Protein AF-A0A1D1YQ20-F1 (afdb_monomer)

Organism: NCBI:txid1678845

Sequence (162 aa):
MRVPPVVSSFLLLLVPMASPLSFNFSRFPTDNVNTSGIIYQGQAWVSSVGVIDLTKNEANGNLNMNRGWAVYEQPVRLWDNATRNLSDFTTTFSFVVETVVGRTPADGLAFFLAPNGSTMPNGTDGGTLALFTDGGIYLERESGAAGFAIQSSHGLLFLFFI

pLDDT: mean 73.44, std 18.22, range [28.23, 93.06]

Secondary structure (DSSP, 8-state):
--PPP--------------------SS---SSS-TT-EEEEET-EE-TTS-EESS---TTS--TT--EEEEESSPP--B-TTT-PBPP----------PPTTS-----EEEEE--TT--PPSS--GGGTTSS-TT-----TT---EEEEE--SS--------

InterPro domains:
  IPR001220 Legume lectin domain [PF00139] (21-134)
  IPR013320 Concanavalin A-like lectin/glucanase domain superfamily [SSF49899] (14-134)
  IPR050258 Leguminous Lectin [PTHR32401] (9-135)

Nearest PDB structures (foldseek):
  1lof-assembly2_C  TM=8.411E-01  e=7.832E-07  Lathyrus ochrus
  1bqp-assembly1_A  TM=8.357E-01  e=1.781E-06  Pisum sativum
  1rin-assembly1_A  TM=8.871E-01  e=6.712E-06  Pisum sativum
  2b7y-assembly1_C  TM=8.652E-01  e=1.262E-05  Vicia faba
  1dbn-assembly1_B  TM=8.219E-01  e=2.620E-04  Maackia amurensis

Radius of gyration: 23.05 Å; Cα contacts (8 Å, |Δi|>4): 183; chains: 1; bounding box: 81×38×59 Å

Structure (mmCIF, N/CA/C/O backbone):
data_AF-A0A1D1YQ20-F1
#
_entry.id   AF-A0A1D1YQ20-F1
#
loop_
_atom_site.group_PDB
_atom_site.id
_atom_site.type_symbol
_atom_site.label_atom_id
_atom_site.label_alt_id
_atom_site.label_comp_id
_atom_site.label_asym_id
_atom_site.label_entity_id
_atom_site.label_seq_id
_atom_site.pdbx_PDB_ins_code
_atom_site.Cartn_x
_atom_site.Cartn_y
_atom_site.Cartn_z
_atom_site.occupancy
_atom_site.B_iso_or_equiv
_atom_site.auth_seq_id
_atom_site.auth_comp_id
_atom_site.auth_asym_id
_atom_site.auth_atom_id
_atom_site.pdbx_PDB_model_num
ATOM 1 N N . MET A 1 1 ? -62.677 16.977 39.752 1.00 45.41 1 MET A N 1
ATOM 2 C CA . MET A 1 1 ? -61.705 15.890 39.488 1.00 45.41 1 MET A CA 1
ATOM 3 C C . MET A 1 1 ? -60.591 16.448 38.621 1.00 45.41 1 MET A C 1
ATOM 5 O O . MET A 1 1 ? -60.901 17.087 37.626 1.00 45.41 1 MET A O 1
ATOM 9 N N . ARG A 1 2 ? -59.326 16.302 39.029 1.00 45.84 2 ARG A N 1
ATOM 10 C CA . ARG A 1 2 ? -58.160 16.899 38.356 1.00 45.84 2 ARG A CA 1
ATOM 11 C C . ARG A 1 2 ? -57.343 15.762 37.739 1.00 45.84 2 ARG A C 1
ATOM 13 O O . ARG A 1 2 ? -56.864 14.908 38.475 1.00 45.84 2 ARG A O 1
ATOM 20 N N . VAL A 1 3 ? -57.256 15.713 36.413 1.00 54.34 3 VAL A N 1
ATOM 21 C CA . VAL A 1 3 ? -56.499 14.682 35.684 1.00 54.34 3 VAL A CA 1
ATOM 22 C C . VAL A 1 3 ? -55.027 15.117 35.654 1.00 54.34 3 VAL A C 1
ATOM 24 O O . VAL A 1 3 ? -54.770 16.260 35.266 1.00 54.34 3 VAL A O 1
ATOM 27 N N . PRO A 1 4 ? -54.060 14.298 36.106 1.00 54.22 4 PRO A N 1
ATOM 28 C CA . PRO A 1 4 ? -52.656 14.683 36.055 1.00 54.22 4 PRO A CA 1
ATOM 29 C C . PRO A 1 4 ? -52.128 14.555 34.614 1.00 54.22 4 PRO A C 1
ATOM 31 O O . PRO A 1 4 ? -52.518 13.624 33.906 1.00 54.22 4 PRO A O 1
ATOM 34 N N . PRO A 1 5 ? -51.248 15.461 34.154 1.00 59.41 5 PRO A N 1
ATOM 35 C CA . PRO A 1 5 ? -50.639 15.339 32.839 1.00 59.41 5 PRO A CA 1
ATOM 36 C C . PRO A 1 5 ? -49.590 14.221 32.865 1.00 59.41 5 PRO A C 1
ATOM 38 O O . PRO A 1 5 ? -48.643 14.259 33.648 1.00 59.41 5 PRO A O 1
ATOM 41 N N . VAL A 1 6 ? -49.756 13.220 32.000 1.00 65.25 6 VAL A N 1
ATOM 42 C CA . VAL A 1 6 ? -48.724 12.213 31.733 1.00 65.25 6 VAL A CA 1
ATOM 43 C C . VAL A 1 6 ? -47.745 12.833 30.741 1.00 65.25 6 VAL A C 1
ATOM 45 O O . VAL A 1 6 ? -48.040 12.950 29.554 1.00 65.25 6 VAL A O 1
ATOM 48 N N . VAL A 1 7 ? -46.592 13.284 31.230 1.00 64.88 7 VAL A N 1
ATOM 49 C CA . VAL A 1 7 ? -45.495 13.724 30.362 1.00 64.88 7 VAL A CA 1
ATOM 50 C C . VAL A 1 7 ? -44.803 12.466 29.846 1.00 64.88 7 VAL A C 1
ATOM 52 O O . VAL A 1 7 ? -44.017 11.837 30.551 1.00 64.88 7 VAL A O 1
ATOM 55 N N . SER A 1 8 ? -45.146 12.056 28.628 1.00 68.19 8 SER A N 1
ATOM 56 C CA . SER A 1 8 ? -44.466 10.962 27.937 1.00 68.19 8 SER A CA 1
ATOM 57 C C . SER A 1 8 ? -43.098 11.451 27.456 1.00 68.19 8 SER A C 1
ATOM 59 O O . SER A 1 8 ? -42.990 12.033 26.378 1.00 68.19 8 SER A O 1
ATOM 61 N N . SER A 1 9 ? -42.048 11.237 28.253 1.00 65.94 9 SER A N 1
ATOM 62 C CA . SER A 1 9 ? -40.665 11.436 27.802 1.00 65.94 9 SER A CA 1
ATOM 63 C C . SER A 1 9 ? -40.305 10.368 26.773 1.00 65.94 9 SER A C 1
ATOM 65 O O . SER A 1 9 ? -4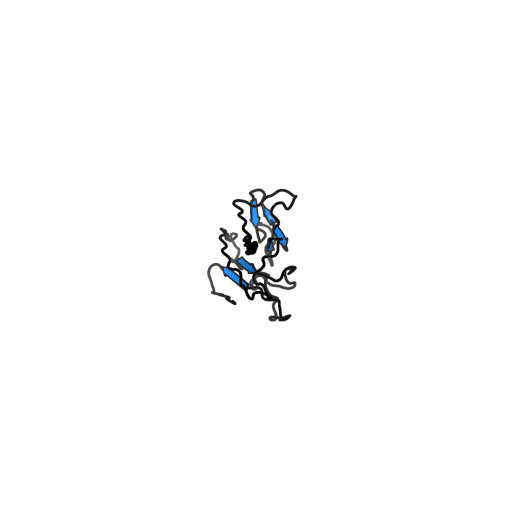0.082 9.209 27.117 1.00 65.94 9 SER A O 1
ATOM 67 N N . PHE A 1 10 ? -40.237 10.761 25.504 1.00 63.62 10 PHE A N 1
ATOM 68 C CA . PHE A 1 10 ? -39.680 9.931 24.443 1.00 63.62 10 PHE A CA 1
ATOM 69 C C . PHE A 1 10 ? -38.147 10.038 24.510 1.00 63.62 10 PHE A C 1
ATOM 71 O O . PHE A 1 10 ? -37.560 11.005 24.027 1.00 63.62 10 PHE A O 1
ATOM 78 N N . LEU A 1 11 ? -37.493 9.080 25.174 1.00 64.25 11 LEU A N 1
ATOM 79 C CA . LEU A 1 11 ? -36.037 8.919 25.120 1.00 64.25 11 LEU A CA 1
ATOM 80 C C . LEU A 1 11 ? -35.668 8.479 23.697 1.00 64.25 11 LEU A C 1
ATOM 82 O O . LEU A 1 11 ? -35.754 7.299 23.361 1.00 64.25 11 LEU A O 1
ATOM 86 N N . LEU A 1 12 ? -35.281 9.433 22.847 1.00 60.56 12 LEU A N 1
ATOM 87 C CA . LEU A 1 12 ? -34.625 9.139 21.575 1.00 60.56 12 LEU A CA 1
ATOM 88 C C . LEU A 1 12 ? -33.276 8.490 21.897 1.00 60.56 12 LEU A C 1
ATOM 90 O O . LEU A 1 12 ? -32.306 9.176 22.215 1.00 60.56 12 LEU A O 1
ATOM 94 N N . LEU A 1 13 ? -33.231 7.158 21.850 1.00 60.28 13 LEU A N 1
ATOM 95 C CA . LEU A 1 13 ? -31.986 6.402 21.788 1.00 60.28 13 LEU A CA 1
ATOM 96 C C . LEU A 1 13 ? -31.260 6.834 20.513 1.00 60.28 13 LEU A C 1
ATOM 98 O O . LEU A 1 13 ? -31.559 6.361 19.418 1.00 60.28 13 LEU A O 1
ATOM 102 N N . LEU A 1 14 ? -30.328 7.774 20.661 1.00 61.47 14 LEU A N 1
ATOM 103 C CA . LEU A 1 14 ? -29.377 8.125 19.621 1.00 61.47 14 LEU A CA 1
ATOM 104 C C . LEU A 1 14 ? -28.427 6.932 19.492 1.00 61.47 14 LEU A C 1
ATOM 106 O O . LEU A 1 14 ? -27.407 6.860 20.173 1.00 61.47 14 LEU A O 1
ATOM 110 N N . VAL A 1 15 ? -28.808 5.938 18.691 1.00 60.78 15 VAL A N 1
ATOM 111 C CA . VAL A 1 15 ? -27.879 4.873 18.320 1.00 60.78 15 VAL A CA 1
ATOM 112 C C . VAL A 1 15 ? -26.786 5.560 17.502 1.00 60.78 15 VAL A C 1
ATOM 114 O O . VAL A 1 15 ? -27.113 6.137 16.460 1.00 60.78 15 VAL A O 1
ATOM 117 N N . PRO A 1 16 ? -25.520 5.581 17.956 1.00 61.25 16 PRO A N 1
ATOM 118 C CA . PRO A 1 16 ? -24.451 6.152 17.157 1.00 61.25 16 PRO A CA 1
ATOM 119 C C . PRO A 1 16 ? -24.376 5.350 15.858 1.00 61.25 16 PRO A C 1
ATOM 121 O O . PRO A 1 16 ? -24.026 4.171 15.862 1.00 61.25 16 PRO A O 1
ATOM 124 N N . MET A 1 17 ? -24.771 5.972 14.748 1.00 59.38 17 MET A N 1
ATOM 125 C CA . MET A 1 17 ? -24.622 5.358 13.439 1.00 59.38 17 MET A CA 1
ATOM 126 C C . MET A 1 17 ? -23.130 5.338 13.120 1.00 59.38 17 MET A 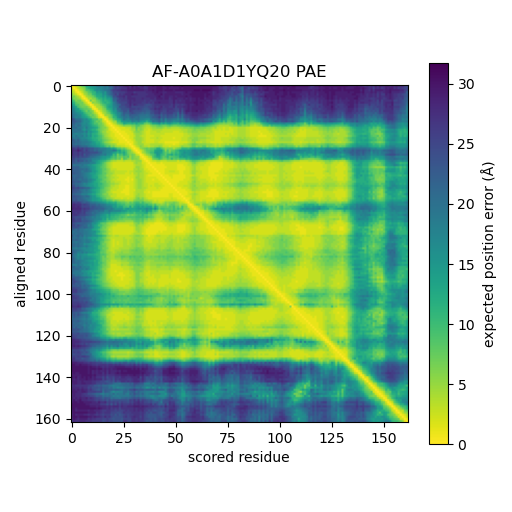C 1
ATOM 128 O O . MET A 1 17 ? -22.520 6.388 12.926 1.00 59.38 17 MET A O 1
ATOM 132 N N . ALA A 1 18 ? -22.533 4.151 13.098 1.00 66.94 18 ALA A N 1
ATOM 133 C CA . ALA A 1 18 ? -21.186 3.984 12.585 1.00 66.94 18 ALA A CA 1
ATOM 134 C C . ALA A 1 18 ? -21.243 4.042 11.053 1.00 66.94 18 ALA A C 1
ATOM 136 O O . ALA A 1 18 ? -21.891 3.208 10.421 1.00 66.94 18 ALA A O 1
ATOM 137 N N . SER A 1 19 ? -20.586 5.031 10.449 1.00 73.38 19 SER A N 1
ATOM 138 C CA . SER A 1 19 ? -20.347 5.055 9.006 1.00 73.38 19 SER A CA 1
ATOM 139 C C . SER A 1 19 ? -19.066 4.269 8.707 1.00 73.38 19 SER A C 1
ATOM 141 O O . SER A 1 19 ? -17.997 4.703 9.150 1.00 73.38 19 SER A O 1
ATOM 143 N N . PRO A 1 20 ? -19.130 3.129 7.996 1.00 81.00 20 PRO A N 1
ATOM 144 C CA . PRO A 1 20 ? -17.928 2.395 7.622 1.00 81.00 20 PRO A CA 1
ATOM 145 C C . PRO A 1 20 ? -17.086 3.216 6.639 1.00 81.00 20 PRO A C 1
ATOM 147 O O . PRO A 1 20 ? -17.622 3.901 5.766 1.00 81.00 20 PRO A O 1
ATOM 150 N N . LEU A 1 21 ? -15.762 3.124 6.765 1.00 86.44 21 LEU A N 1
ATOM 151 C CA . LEU A 1 21 ? -14.843 3.656 5.763 1.00 86.44 21 LEU A CA 1
ATOM 152 C C . LEU A 1 21 ? -14.911 2.769 4.515 1.00 86.44 21 LEU A C 1
ATOM 154 O O . LEU A 1 21 ? -14.756 1.553 4.604 1.00 86.44 21 LEU A O 1
ATOM 158 N N . SER A 1 22 ? -15.134 3.374 3.352 1.00 88.62 22 SER A N 1
ATOM 159 C CA . SER A 1 22 ? -15.172 2.665 2.075 1.00 88.62 22 SER A CA 1
ATOM 160 C C . SER A 1 22 ? -14.595 3.543 0.975 1.00 88.62 22 SER A C 1
ATOM 162 O O . SER A 1 22 ? -14.910 4.728 0.886 1.00 88.62 22 SER A O 1
ATOM 164 N N . PHE A 1 23 ? -13.751 2.952 0.138 1.00 88.56 23 PHE A N 1
ATOM 165 C CA . PHE A 1 23 ? -13.173 3.596 -1.033 1.00 88.56 23 PHE A CA 1
ATOM 166 C C . PHE A 1 23 ? -12.983 2.566 -2.147 1.00 88.56 23 PHE A C 1
ATOM 168 O O . PHE A 1 23 ? -12.877 1.363 -1.901 1.00 88.56 23 PHE A O 1
ATOM 175 N N . ASN A 1 24 ? -12.954 3.045 -3.389 1.00 92.00 24 ASN A N 1
ATOM 176 C CA . ASN A 1 24 ? -12.739 2.218 -4.566 1.00 92.00 24 ASN A CA 1
ATOM 177 C C . ASN A 1 24 ? -11.904 2.987 -5.591 1.00 92.00 24 ASN A C 1
ATOM 179 O O . ASN A 1 24 ? -12.236 4.121 -5.934 1.00 92.00 24 ASN A O 1
ATOM 183 N N . PHE A 1 25 ? -10.855 2.342 -6.095 1.00 91.44 25 PHE A N 1
ATOM 184 C CA . PHE A 1 25 ? -10.029 2.861 -7.177 1.00 91.44 25 PHE A CA 1
ATOM 185 C C . PHE A 1 25 ? -10.085 1.883 -8.349 1.00 91.44 25 PHE A C 1
ATOM 187 O O . PHE A 1 25 ? -9.497 0.806 -8.297 1.00 91.44 25 PHE A O 1
ATOM 194 N N . SER A 1 26 ? -10.787 2.258 -9.418 1.00 93.06 26 SER A N 1
ATOM 195 C CA . SER A 1 26 ? -10.695 1.547 -10.702 1.00 93.06 26 SER A CA 1
ATOM 196 C C . SER A 1 26 ? -9.414 1.915 -11.458 1.00 93.06 26 SER A C 1
ATOM 198 O O . SER A 1 26 ? -8.878 1.100 -12.207 1.00 93.06 26 SER A O 1
ATOM 200 N N . ARG A 1 27 ? -8.923 3.140 -11.235 1.00 92.12 27 ARG A N 1
ATOM 201 C CA . ARG A 1 27 ? -7.596 3.655 -11.587 1.00 92.12 27 ARG A CA 1
ATOM 202 C C . ARG A 1 27 ? -7.159 4.657 -10.529 1.00 92.12 27 ARG A C 1
ATOM 204 O O . ARG A 1 27 ? -8.000 5.315 -9.914 1.00 92.12 27 ARG A O 1
ATOM 211 N N . PHE A 1 28 ? -5.855 4.793 -10.352 1.00 90.88 28 PHE A N 1
ATOM 212 C CA . PHE A 1 28 ? -5.283 5.770 -9.439 1.00 90.88 28 PHE A CA 1
ATOM 213 C C . PHE A 1 28 ? -5.165 7.141 -10.123 1.00 90.88 28 PHE A C 1
ATOM 215 O O . PHE A 1 28 ? -4.685 7.206 -11.257 1.00 90.88 28 PHE A O 1
ATOM 222 N N . PRO A 1 29 ? -5.612 8.228 -9.470 1.00 88.94 29 PRO A N 1
ATOM 223 C CA . PRO A 1 29 ? -5.399 9.587 -9.951 1.00 88.94 29 PRO A CA 1
ATOM 224 C C . PRO A 1 29 ? -3.918 9.870 -10.209 1.00 88.94 29 PRO A C 1
ATOM 226 O O . PRO A 1 29 ? -3.058 9.538 -9.394 1.00 88.94 29 PRO A O 1
ATOM 229 N N . THR A 1 30 ? -3.631 10.460 -11.366 1.00 86.62 30 THR A N 1
ATOM 230 C CA . THR A 1 30 ? -2.269 10.775 -11.823 1.00 86.62 30 THR A CA 1
ATOM 231 C C . THR A 1 30 ? -1.956 12.263 -11.719 1.00 86.62 30 THR A C 1
ATOM 233 O O . THR A 1 30 ? -0.914 12.710 -12.199 1.00 86.62 30 THR A O 1
ATOM 236 N N . ASP A 1 31 ? -2.889 13.059 -11.197 1.00 75.94 31 ASP A N 1
ATOM 237 C CA . ASP A 1 31 ? -2.673 14.476 -10.987 1.00 75.94 31 ASP A CA 1
ATOM 238 C C . ASP A 1 31 ? -1.682 14.704 -9.840 1.00 75.94 31 ASP A C 1
ATOM 240 O O . ASP A 1 31 ? -1.565 13.939 -8.888 1.00 75.94 31 ASP A O 1
ATOM 244 N N . ASN A 1 32 ? -0.915 15.782 -9.957 1.00 60.69 32 ASN A N 1
ATOM 245 C CA . ASN A 1 32 ? 0.073 16.206 -8.965 1.00 60.69 32 ASN A CA 1
ATOM 246 C C . ASN A 1 32 ? -0.564 16.707 -7.656 1.00 60.69 32 ASN A C 1
ATOM 248 O O . ASN A 1 32 ? 0.142 17.029 -6.701 1.00 60.69 32 ASN A O 1
ATOM 252 N N . VAL A 1 33 ? -1.890 16.795 -7.619 1.00 64.12 33 VAL A N 1
ATOM 253 C CA . VAL A 1 33 ? -2.679 16.969 -6.407 1.00 64.12 33 VAL A CA 1
ATOM 254 C C . VAL A 1 33 ? -2.997 15.557 -5.936 1.00 64.12 33 VAL A C 1
ATOM 256 O O . VAL A 1 33 ? -3.621 14.819 -6.681 1.00 64.12 33 VAL A O 1
ATOM 259 N N . ASN A 1 34 ? -2.560 15.148 -4.741 1.00 65.06 34 ASN A N 1
ATOM 260 C CA . ASN A 1 34 ? -2.811 13.800 -4.215 1.00 65.06 34 ASN A CA 1
ATOM 261 C C . ASN A 1 34 ? -4.302 13.579 -3.878 1.00 65.06 34 ASN A C 1
ATOM 263 O O . ASN A 1 34 ? -4.679 13.377 -2.726 1.00 65.06 34 ASN A O 1
ATOM 267 N N . THR A 1 35 ? -5.172 13.637 -4.882 1.00 66.38 35 THR A N 1
ATOM 268 C CA . THR A 1 35 ? -6.628 13.506 -4.764 1.00 66.38 35 THR A CA 1
ATOM 269 C C . THR A 1 35 ? -7.041 12.102 -4.331 1.00 66.38 35 THR A C 1
ATOM 271 O O . THR A 1 35 ? -8.133 11.911 -3.805 1.00 66.38 35 THR A O 1
ATOM 274 N N . SER A 1 36 ? -6.147 11.125 -4.508 1.00 77.44 36 SER A N 1
ATOM 275 C CA . SER A 1 36 ? -6.334 9.740 -4.081 1.00 77.44 36 SER A CA 1
ATOM 276 C C . SER A 1 36 ? -6.232 9.537 -2.566 1.00 77.44 36 SER A C 1
ATOM 278 O O . SER A 1 36 ? -6.738 8.538 -2.056 1.00 77.44 36 SER A O 1
ATOM 280 N N . GLY A 1 37 ? -5.577 10.459 -1.849 1.00 87.62 37 GLY A N 1
ATOM 281 C CA . GLY A 1 37 ? -5.206 10.247 -0.452 1.00 87.62 37 GLY A CA 1
ATOM 282 C C . GLY A 1 37 ? -4.272 9.046 -0.284 1.00 87.62 37 GLY A C 1
ATOM 283 O O . GLY A 1 37 ? -4.416 8.297 0.676 1.00 87.62 37 GLY A O 1
ATOM 284 N N . ILE A 1 38 ? -3.364 8.799 -1.236 1.00 90.00 38 ILE A N 1
ATOM 285 C CA . ILE A 1 38 ? -2.362 7.728 -1.158 1.00 90.00 38 ILE A CA 1
ATOM 286 C C . ILE A 1 38 ? -0.983 8.353 -1.014 1.00 90.00 38 ILE A C 1
ATOM 288 O O . ILE A 1 38 ? -0.578 9.211 -1.792 1.00 90.00 38 ILE A O 1
ATOM 292 N N . ILE A 1 39 ? -0.246 7.916 -0.006 1.00 89.81 39 ILE A N 1
ATOM 293 C CA . ILE A 1 39 ? 1.122 8.330 0.259 1.00 89.81 39 ILE A CA 1
ATOM 294 C C . ILE A 1 39 ? 2.055 7.271 -0.318 1.00 89.81 39 ILE A C 1
ATOM 296 O O . ILE A 1 39 ? 2.017 6.107 0.084 1.00 89.81 39 ILE A O 1
ATOM 300 N N . TYR A 1 40 ? 2.917 7.694 -1.236 1.00 89.94 40 TYR A N 1
ATOM 301 C CA . TYR A 1 40 ? 3.958 6.854 -1.814 1.00 89.94 40 TYR A CA 1
ATOM 302 C C . TYR A 1 40 ? 5.268 7.022 -1.036 1.00 89.94 40 TYR A C 1
ATOM 304 O O . TYR A 1 40 ? 5.692 8.145 -0.762 1.00 89.94 40 TYR A O 1
ATOM 312 N N . GLN A 1 41 ? 5.916 5.913 -0.677 1.00 89.94 41 GLN A N 1
ATOM 313 C CA . GLN A 1 41 ? 7.239 5.901 -0.042 1.00 89.94 41 GLN A CA 1
ATOM 314 C C . GLN A 1 41 ? 8.211 5.014 -0.826 1.00 89.94 41 GLN A C 1
ATOM 316 O O . GLN A 1 41 ? 7.806 4.081 -1.523 1.00 89.94 41 GLN A O 1
ATOM 321 N N . GLY A 1 42 ? 9.510 5.274 -0.668 1.00 88.94 42 GLY A N 1
ATOM 322 C CA . GLY A 1 42 ? 10.562 4.530 -1.357 1.00 88.94 42 GLY A CA 1
ATOM 323 C C . GLY A 1 42 ? 10.545 4.799 -2.860 1.00 88.94 42 GLY A C 1
ATOM 324 O O . GLY A 1 42 ? 10.640 5.945 -3.292 1.00 88.94 42 GLY A O 1
ATOM 325 N N . GLN A 1 43 ? 10.469 3.735 -3.654 1.00 89.44 43 GLN A N 1
ATOM 326 C CA . GLN A 1 43 ? 10.422 3.793 -5.115 1.00 89.44 43 GLN A CA 1
ATOM 327 C C . GLN A 1 43 ? 9.001 3.694 -5.684 1.00 89.44 43 GLN A C 1
ATOM 329 O O . GLN A 1 43 ? 8.865 3.622 -6.900 1.00 89.44 43 GLN A O 1
ATOM 334 N N . ALA A 1 44 ? 7.958 3.680 -4.849 1.00 90.50 44 ALA A N 1
ATOM 335 C CA . ALA A 1 44 ? 6.593 3.594 -5.351 1.00 90.50 44 ALA A CA 1
ATOM 336 C C . ALA A 1 44 ? 6.172 4.880 -6.082 1.00 90.50 44 ALA A C 1
ATOM 338 O O . ALA A 1 44 ? 6.473 5.985 -5.625 1.00 90.50 44 ALA A O 1
ATOM 339 N N . TRP A 1 45 ? 5.429 4.739 -7.178 1.00 90.69 45 TRP A N 1
ATOM 340 C CA . TRP A 1 45 ? 4.790 5.857 -7.876 1.00 90.69 45 TRP A CA 1
ATOM 341 C C . TRP A 1 45 ? 3.508 5.421 -8.588 1.00 90.69 45 TRP A C 1
ATOM 343 O O . TRP A 1 45 ? 3.257 4.235 -8.795 1.00 90.69 45 TRP A O 1
ATOM 353 N N . VAL A 1 46 ? 2.710 6.399 -9.021 1.00 91.69 46 VAL A N 1
ATOM 354 C CA . VAL A 1 46 ? 1.594 6.178 -9.947 1.00 91.69 46 VAL A CA 1
ATOM 355 C C . VAL A 1 46 ? 2.033 6.477 -11.380 1.00 91.69 46 VAL A C 1
ATOM 357 O O . VAL A 1 46 ? 2.582 7.538 -11.675 1.00 91.69 46 VAL A O 1
ATOM 360 N N . SER A 1 47 ? 1.835 5.516 -12.278 1.00 90.56 47 SER A N 1
ATOM 361 C CA . SER A 1 47 ? 2.104 5.671 -13.709 1.00 90.56 47 SER A CA 1
ATOM 362 C C . SER A 1 47 ? 1.084 6.601 -14.370 1.00 90.56 47 SER A C 1
ATOM 364 O O . SER A 1 47 ? -0.021 6.805 -13.870 1.00 90.56 47 SER A O 1
ATOM 366 N N . SER A 1 48 ? 1.402 7.109 -15.562 1.00 90.00 48 SER A N 1
ATOM 367 C CA . SER A 1 48 ? 0.509 7.991 -16.334 1.00 90.00 48 SER A CA 1
ATOM 368 C C . SER A 1 48 ? -0.826 7.352 -16.742 1.00 90.00 48 SER A C 1
ATOM 370 O O . SER A 1 48 ? -1.750 8.059 -17.137 1.00 90.00 48 SER A O 1
ATOM 372 N N . VAL A 1 49 ? -0.947 6.025 -16.645 1.00 91.31 49 VAL A N 1
ATOM 373 C CA . VAL A 1 49 ? -2.182 5.277 -16.932 1.00 91.31 49 VAL A CA 1
ATOM 374 C C . VAL A 1 49 ? -3.005 4.965 -15.677 1.00 91.31 49 VAL A C 1
ATOM 376 O O . VAL A 1 49 ? -4.059 4.334 -15.783 1.00 91.31 49 VAL A O 1
ATOM 379 N N . GLY A 1 50 ? -2.562 5.427 -14.503 1.00 91.88 50 GLY A N 1
ATOM 380 C CA . GLY A 1 50 ? -3.269 5.257 -13.235 1.00 91.88 50 GLY A CA 1
ATOM 381 C C . GLY A 1 50 ? -3.084 3.877 -12.608 1.00 91.88 50 GLY A C 1
ATOM 382 O O . GLY A 1 50 ? -4.022 3.342 -12.018 1.00 91.88 50 GLY A O 1
ATOM 383 N N . VAL A 1 51 ? -1.892 3.294 -12.755 1.00 92.56 51 VAL A N 1
ATOM 384 C CA . VAL A 1 51 ? -1.468 2.047 -12.094 1.00 92.56 51 VAL A CA 1
ATOM 385 C C . VAL A 1 51 ? -0.335 2.367 -11.128 1.00 92.56 51 VAL A C 1
ATOM 387 O O . VAL A 1 51 ? 0.567 3.120 -11.492 1.00 92.56 51 VAL A O 1
ATOM 390 N N . ILE A 1 52 ? -0.377 1.808 -9.919 1.00 92.56 52 ILE A N 1
ATOM 391 C CA . ILE A 1 52 ? 0.715 1.942 -8.952 1.00 92.56 52 ILE A CA 1
ATOM 392 C C . ILE A 1 52 ? 1.815 0.945 -9.301 1.00 92.56 52 ILE A C 1
ATOM 394 O O . ILE A 1 52 ? 1.590 -0.265 -9.273 1.00 92.56 52 ILE A O 1
ATOM 398 N N . ASP A 1 53 ? 3.010 1.463 -9.550 1.00 92.00 53 ASP A N 1
ATOM 399 C CA . ASP A 1 53 ? 4.239 0.684 -9.567 1.00 92.00 53 ASP A CA 1
ATOM 400 C C . ASP A 1 53 ? 4.850 0.758 -8.162 1.00 92.00 53 ASP A C 1
ATOM 402 O O . ASP A 1 53 ? 5.288 1.820 -7.725 1.00 92.00 53 ASP A O 1
ATOM 406 N N . LEU A 1 54 ? 4.863 -0.355 -7.420 1.00 91.00 54 LEU A N 1
ATOM 407 C CA . LEU A 1 54 ? 5.515 -0.415 -6.098 1.00 91.00 54 LEU A CA 1
ATOM 408 C C . LEU A 1 54 ? 7.041 -0.491 -6.205 1.00 91.00 54 LEU A C 1
ATOM 410 O O . LEU A 1 54 ? 7.760 -0.163 -5.266 1.00 91.00 54 LEU A O 1
ATOM 414 N N . THR A 1 55 ? 7.537 -0.938 -7.351 1.00 87.62 55 THR A N 1
ATOM 415 C CA . THR A 1 55 ? 8.955 -1.112 -7.642 1.00 87.62 55 THR A CA 1
ATOM 416 C C . THR A 1 55 ? 9.229 -0.566 -9.034 1.00 87.62 55 THR A C 1
ATOM 418 O O . THR A 1 55 ? 8.442 -0.809 -9.947 1.00 87.62 55 THR A O 1
ATOM 421 N N . LYS A 1 56 ? 10.373 0.101 -9.229 1.00 86.44 56 LYS A N 1
ATOM 422 C CA . LYS A 1 56 ? 10.881 0.457 -10.568 1.00 86.44 56 LYS A CA 1
ATOM 423 C C . LYS A 1 56 ? 10.758 -0.698 -11.565 1.00 86.44 56 LYS A C 1
ATOM 425 O O . LYS A 1 56 ? 11.136 -1.824 -11.249 1.00 86.44 56 LYS A O 1
ATOM 430 N N . ASN A 1 57 ? 10.329 -0.372 -12.778 1.00 78.81 57 ASN A N 1
ATOM 431 C CA . ASN A 1 57 ? 10.067 -1.298 -13.882 1.00 78.81 57 ASN A CA 1
ATOM 432 C C . ASN A 1 57 ? 10.965 -1.027 -15.114 1.00 78.81 57 ASN A C 1
ATOM 434 O O . ASN A 1 57 ? 10.657 -1.421 -16.236 1.00 78.81 57 ASN A O 1
ATOM 438 N N . GLU A 1 58 ? 12.112 -0.370 -14.923 1.00 75.25 58 GLU A N 1
ATOM 439 C CA . GLU A 1 58 ? 13.034 -0.009 -16.005 1.00 75.25 58 GLU A CA 1
ATOM 440 C C . GLU A 1 58 ? 13.968 -1.172 -16.389 1.00 75.25 58 GLU A C 1
ATOM 442 O O . GLU A 1 58 ? 14.901 -1.501 -15.655 1.00 75.25 58 GLU A O 1
ATOM 447 N N . ALA A 1 59 ? 13.793 -1.753 -17.581 1.00 68.38 59 ALA A N 1
ATOM 448 C CA . ALA A 1 59 ? 14.602 -2.892 -18.046 1.00 68.38 59 ALA A CA 1
ATOM 449 C C . ALA A 1 59 ? 16.126 -2.633 -18.009 1.00 68.38 59 ALA A C 1
ATOM 451 O O . ALA A 1 59 ? 16.903 -3.500 -17.600 1.00 68.38 59 ALA A O 1
ATOM 452 N N . ASN A 1 60 ? 16.541 -1.414 -18.372 1.00 68.00 60 ASN A N 1
ATOM 453 C CA . ASN A 1 60 ? 17.946 -0.991 -18.418 1.00 68.00 60 ASN A CA 1
ATOM 454 C C . ASN A 1 60 ? 18.401 -0.255 -17.142 1.00 68.00 60 ASN A C 1
ATOM 456 O O . ASN A 1 60 ? 19.538 0.211 -17.077 1.00 68.00 60 ASN A O 1
ATOM 460 N N . GLY A 1 61 ? 17.522 -0.124 -16.145 1.00 74.50 61 GLY A N 1
ATOM 461 C CA . GLY A 1 61 ? 17.799 0.577 -14.896 1.00 74.50 61 GLY A CA 1
ATOM 462 C C . GLY A 1 61 ? 18.467 -0.310 -13.843 1.00 74.50 61 GLY A C 1
ATOM 463 O O . GLY A 1 61 ? 18.498 -1.544 -13.931 1.00 74.50 61 GLY A O 1
ATOM 464 N N . ASN A 1 62 ? 18.987 0.316 -12.787 1.00 80.06 62 ASN A N 1
ATOM 465 C CA . ASN A 1 62 ? 19.376 -0.418 -11.587 1.00 80.06 62 ASN A CA 1
ATOM 466 C C . ASN A 1 62 ? 18.116 -0.786 -10.784 1.00 80.06 62 ASN A C 1
ATOM 468 O O . ASN A 1 62 ? 17.504 0.082 -10.162 1.00 80.06 62 ASN A O 1
ATOM 472 N N . LEU A 1 63 ? 17.745 -2.070 -10.812 1.00 79.00 63 LEU A N 1
ATOM 473 C CA . LEU A 1 63 ? 16.591 -2.624 -10.089 1.00 79.00 63 LEU A CA 1
ATOM 474 C C . LEU A 1 63 ? 16.979 -3.298 -8.763 1.00 79.00 63 LEU A C 1
ATOM 476 O O . LEU A 1 63 ? 16.145 -3.957 -8.150 1.00 79.00 63 LEU A O 1
ATOM 480 N N . ASN A 1 64 ? 18.233 -3.169 -8.322 1.00 77.81 64 ASN A N 1
ATOM 481 C CA . ASN A 1 64 ? 18.673 -3.749 -7.055 1.00 77.81 64 ASN A CA 1
ATOM 482 C C . ASN A 1 64 ? 18.061 -2.979 -5.873 1.00 77.81 64 ASN A C 1
ATOM 484 O O . ASN A 1 64 ? 17.988 -1.751 -5.918 1.00 77.81 64 ASN A O 1
ATOM 488 N N . MET A 1 65 ? 17.678 -3.701 -4.810 1.00 77.25 65 MET A N 1
ATOM 489 C CA . MET A 1 65 ? 17.168 -3.136 -3.543 1.00 77.25 65 MET A CA 1
ATOM 490 C C . MET A 1 65 ? 15.970 -2.188 -3.728 1.00 77.25 65 MET A C 1
ATOM 492 O O . MET A 1 65 ? 15.833 -1.176 -3.044 1.00 77.25 65 MET A O 1
ATOM 496 N N . ASN A 1 66 ? 15.119 -2.507 -4.698 1.00 83.50 66 ASN A N 1
ATOM 497 C CA . ASN A 1 66 ? 13.991 -1.690 -5.108 1.00 83.50 66 ASN A CA 1
ATOM 498 C C . ASN A 1 66 ? 12.755 -2.023 -4.269 1.00 83.50 66 ASN A C 1
ATOM 500 O O . ASN A 1 66 ? 12.294 -3.163 -4.263 1.00 83.50 66 ASN A O 1
ATOM 504 N N . ARG A 1 67 ? 12.235 -1.028 -3.555 1.00 86.50 67 ARG A N 1
ATOM 505 C CA . ARG A 1 67 ? 11.174 -1.194 -2.563 1.00 86.50 67 ARG A CA 1
ATOM 506 C C . ARG A 1 67 ? 10.292 0.041 -2.493 1.00 86.50 67 ARG A C 1
ATOM 508 O O . ARG A 1 67 ? 10.781 1.170 -2.467 1.00 86.50 67 ARG A O 1
ATOM 515 N N . GLY A 1 68 ? 8.989 -0.167 -2.395 1.00 89.56 68 GLY A N 1
ATOM 516 C CA . GLY A 1 68 ? 8.026 0.922 -2.338 1.00 89.56 68 GLY A CA 1
ATOM 517 C C . GLY A 1 68 ? 6.803 0.562 -1.518 1.00 89.56 68 GLY A C 1
ATOM 518 O O . GLY A 1 68 ? 6.387 -0.594 -1.481 1.00 89.56 68 GLY A O 1
ATOM 519 N N . TRP A 1 69 ? 6.238 1.568 -0.855 1.00 91.69 69 TRP A N 1
ATOM 520 C CA . TRP A 1 69 ? 4.939 1.476 -0.193 1.00 91.69 69 TRP A CA 1
ATOM 521 C C . TRP A 1 69 ? 3.964 2.439 -0.860 1.00 91.69 69 TRP A C 1
ATOM 523 O O . TRP A 1 69 ? 4.339 3.559 -1.205 1.00 91.69 69 TRP A O 1
ATOM 533 N N . ALA A 1 70 ? 2.707 2.023 -0.966 1.00 92.69 70 ALA A N 1
ATOM 534 C CA . ALA A 1 70 ? 1.578 2.897 -1.248 1.00 92.69 70 ALA A CA 1
ATOM 535 C C . ALA A 1 70 ? 0.578 2.747 -0.096 1.00 92.69 70 ALA A C 1
ATOM 537 O O . ALA A 1 70 ? 0.046 1.659 0.124 1.00 92.69 70 ALA A O 1
ATOM 538 N N . VAL A 1 71 ? 0.378 3.815 0.675 1.00 91.50 71 VAL A N 1
ATOM 539 C CA . VAL A 1 71 ? -0.371 3.790 1.941 1.00 91.50 71 VAL A CA 1
ATOM 540 C C . VAL A 1 71 ? -1.556 4.735 1.852 1.00 91.50 71 VAL A C 1
ATOM 542 O O . VAL A 1 71 ? -1.395 5.876 1.439 1.00 91.50 71 VAL A O 1
ATOM 545 N N . TYR A 1 72 ? -2.741 4.291 2.263 1.00 90.44 72 TYR A N 1
ATOM 546 C CA . TYR A 1 72 ? -3.892 5.184 2.369 1.00 90.44 72 TYR A CA 1
ATOM 547 C C . TYR A 1 72 ? -3.693 6.179 3.522 1.00 90.44 72 TYR A C 1
ATOM 549 O O . TYR A 1 72 ? -3.359 5.789 4.637 1.00 90.44 72 TYR A O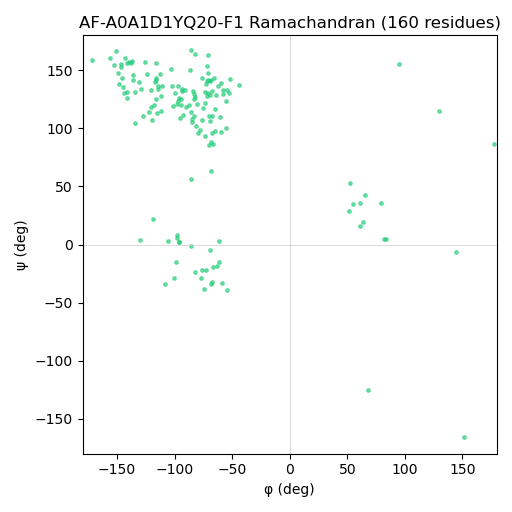 1
ATOM 557 N N . GLU A 1 73 ? -3.874 7.466 3.243 1.00 85.94 73 GLU A N 1
ATOM 558 C CA . GLU A 1 73 ? -3.552 8.580 4.139 1.00 85.94 73 GLU A CA 1
ATOM 559 C C . GLU A 1 73 ? -4.466 8.634 5.365 1.00 85.94 73 GLU A C 1
ATOM 561 O O . GLU A 1 73 ? -4.024 9.014 6.449 1.00 85.94 73 GLU A O 1
ATOM 566 N N . GLN A 1 74 ? -5.741 8.256 5.218 1.00 87.00 74 GLN A N 1
ATOM 567 C CA . GLN A 1 74 ? -6.669 8.313 6.342 1.00 87.00 74 GLN A CA 1
ATOM 568 C C . GLN A 1 74 ? -6.526 7.070 7.230 1.00 87.00 74 GLN A C 1
ATOM 570 O O . GLN A 1 74 ? -6.657 5.944 6.738 1.00 87.00 74 GLN A O 1
ATOM 575 N N . PRO A 1 75 ? -6.323 7.242 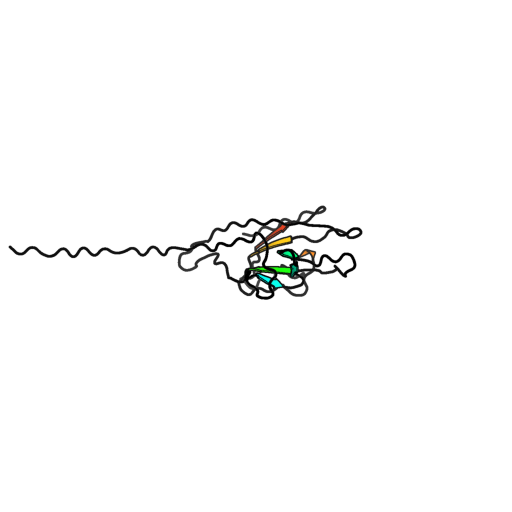8.550 1.00 87.12 75 PRO A N 1
ATOM 576 C CA . PRO A 1 75 ? -6.203 6.119 9.466 1.00 87.12 75 PRO A CA 1
ATOM 577 C C . PRO A 1 75 ? -7.479 5.279 9.506 1.00 87.12 75 PRO A C 1
ATOM 579 O O . PRO A 1 75 ? -8.587 5.804 9.634 1.00 87.12 75 PRO A O 1
ATOM 582 N N . VAL A 1 76 ? -7.315 3.958 9.484 1.00 84.75 76 VAL A N 1
ATOM 583 C CA . VAL A 1 76 ? -8.418 3.011 9.665 1.00 84.75 76 VAL A 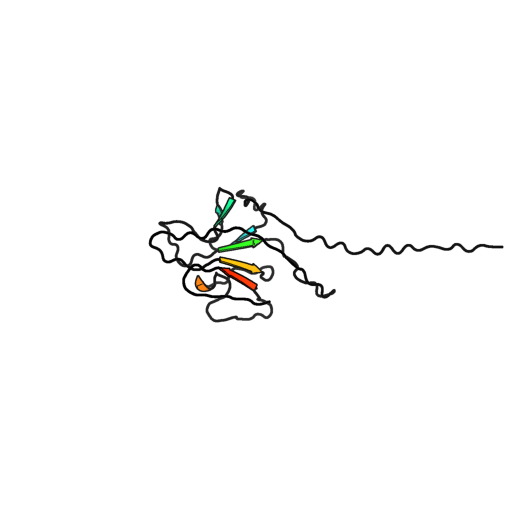CA 1
ATOM 584 C C . VAL A 1 76 ? -8.497 2.605 11.130 1.00 84.75 76 VAL A C 1
ATOM 586 O O . VAL A 1 76 ? -7.527 2.127 11.718 1.00 84.75 76 VAL A O 1
ATOM 589 N N . ARG A 1 77 ? -9.669 2.776 11.741 1.00 86.38 77 ARG A N 1
ATOM 590 C CA . ARG A 1 77 ? -9.891 2.391 13.134 1.00 86.38 77 ARG A CA 1
ATOM 591 C C . ARG A 1 77 ? -10.255 0.911 13.224 1.00 86.38 77 ARG A C 1
ATOM 593 O O . ARG A 1 77 ? -11.383 0.537 12.918 1.00 86.38 77 ARG A O 1
ATOM 600 N N . LEU A 1 78 ? -9.309 0.087 13.669 1.00 85.56 78 LEU A N 1
ATOM 601 C CA . LEU A 1 78 ? -9.489 -1.369 13.770 1.00 85.56 78 LEU A CA 1
ATOM 602 C C . LEU A 1 78 ? -10.212 -1.819 15.047 1.00 85.56 78 LEU A C 1
ATOM 604 O O . LEU A 1 78 ? -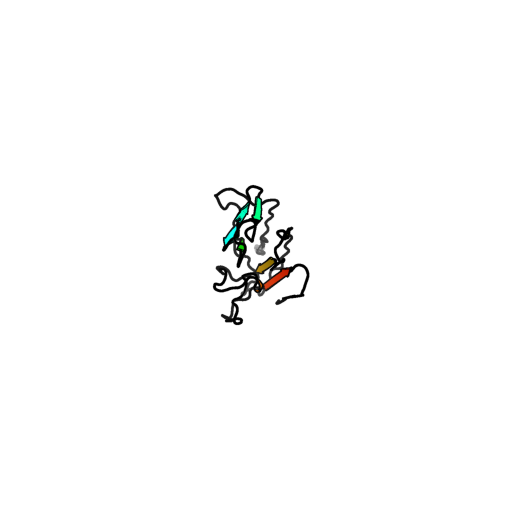10.801 -2.894 15.073 1.00 85.56 78 LEU A O 1
ATOM 608 N N . TRP A 1 79 ? -10.172 -1.011 16.109 1.00 86.19 79 TRP A N 1
ATOM 609 C CA . TRP A 1 79 ? -10.834 -1.319 17.374 1.00 86.19 79 TRP A CA 1
ATOM 610 C C . TRP A 1 79 ? -11.134 -0.055 18.190 1.00 86.19 79 TRP A C 1
ATOM 612 O O . TRP A 1 79 ? -10.538 1.010 17.991 1.00 86.19 79 TRP A O 1
ATOM 622 N N . ASP A 1 80 ? -12.067 -0.176 19.130 1.00 85.56 80 ASP A N 1
ATOM 623 C CA . ASP A 1 80 ? -12.437 0.864 20.087 1.00 85.56 80 ASP A CA 1
ATOM 624 C C . ASP A 1 80 ? -12.217 0.362 21.522 1.00 85.56 80 ASP A C 1
ATOM 626 O O . ASP A 1 80 ? -12.829 -0.607 21.965 1.00 85.56 80 ASP A O 1
ATOM 630 N N . ASN A 1 81 ? -11.337 1.029 22.275 1.00 85.69 81 ASN A N 1
ATOM 631 C CA . ASN A 1 81 ? -10.992 0.601 23.633 1.00 85.69 81 ASN A CA 1
ATOM 632 C C . ASN A 1 81 ? -12.142 0.741 24.642 1.00 85.69 81 ASN A C 1
ATOM 634 O O . ASN A 1 81 ? -12.228 -0.052 25.577 1.00 85.69 81 ASN A O 1
ATOM 638 N N . ALA A 1 82 ? -13.008 1.744 24.474 1.00 90.56 82 ALA A N 1
ATOM 639 C CA . ALA A 1 82 ? -14.080 2.040 25.422 1.00 90.56 82 ALA A CA 1
ATOM 640 C C . ALA A 1 82 ? -15.227 1.024 25.321 1.00 90.56 82 ALA A C 1
ATOM 642 O O . ALA A 1 82 ? -15.791 0.610 26.330 1.00 90.56 82 ALA A O 1
ATOM 643 N N . THR A 1 83 ? -15.544 0.608 24.100 1.00 88.12 83 THR A N 1
ATOM 644 C CA . THR A 1 83 ? -16.639 -0.309 23.762 1.00 88.12 83 THR A CA 1
ATOM 645 C C . THR A 1 83 ? -16.169 -1.745 23.558 1.00 88.12 83 THR A C 1
ATOM 647 O O . THR A 1 83 ? -16.997 -2.647 23.569 1.00 88.12 83 THR A O 1
ATOM 650 N N . ARG A 1 84 ? -14.856 -1.969 23.393 1.00 89.25 84 ARG A N 1
ATOM 651 C CA . ARG A 1 84 ? -14.247 -3.256 23.005 1.00 89.25 84 ARG A CA 1
ATOM 652 C C . ARG A 1 84 ? -14.707 -3.778 21.641 1.00 89.25 84 ARG A C 1
ATOM 654 O O . ARG A 1 84 ? -14.470 -4.940 21.328 1.00 89.25 84 ARG A O 1
ATOM 661 N N . ASN A 1 85 ? -15.318 -2.925 20.821 1.00 87.00 85 ASN A N 1
ATOM 662 C CA . ASN A 1 85 ? -15.730 -3.288 19.473 1.00 87.00 85 ASN A CA 1
ATOM 663 C C . ASN A 1 85 ? -14.513 -3.402 18.550 1.00 87.00 85 ASN A C 1
ATOM 665 O O . ASN A 1 85 ? -13.614 -2.558 18.590 1.00 87.00 85 ASN A O 1
ATOM 669 N N . LEU A 1 86 ? -14.522 -4.428 17.704 1.00 88.44 86 LEU A N 1
ATOM 670 C CA . LEU A 1 86 ? -13.568 -4.633 16.618 1.00 88.44 86 LEU A CA 1
ATOM 671 C C . LEU A 1 86 ? -14.221 -4.249 15.289 1.00 88.44 86 LEU A C 1
ATOM 673 O O . LEU A 1 86 ? -15.440 -4.358 15.139 1.00 88.44 86 LEU A O 1
ATOM 677 N N . SER A 1 87 ? -13.406 -3.803 14.341 1.00 85.44 87 SER A N 1
ATOM 678 C CA . SER A 1 87 ? -13.832 -3.527 12.973 1.00 85.44 87 SER A CA 1
ATOM 679 C C . SER A 1 87 ? -13.454 -4.694 12.073 1.00 85.44 87 SER A C 1
ATOM 681 O O . SER A 1 87 ? -12.290 -5.089 12.027 1.00 85.44 87 SER A O 1
ATOM 683 N N . ASP A 1 88 ? -14.415 -5.176 11.295 1.00 87.88 88 ASP A N 1
ATOM 684 C CA . ASP A 1 88 ? -14.142 -6.068 10.174 1.00 87.88 88 ASP A CA 1
ATOM 685 C C . ASP A 1 88 ? -13.837 -5.244 8.919 1.00 87.88 88 ASP A C 1
ATOM 687 O O . ASP A 1 88 ? -14.351 -4.136 8.736 1.00 87.88 88 ASP A O 1
ATOM 691 N N . PHE A 1 89 ? -13.008 -5.784 8.028 1.00 86.69 89 PHE A N 1
ATOM 692 C CA . PHE A 1 89 ? -12.718 -5.152 6.746 1.00 86.69 89 PHE A CA 1
ATOM 693 C C . PHE A 1 89 ? -12.689 -6.175 5.616 1.00 86.69 89 PHE A C 1
ATOM 695 O O . PHE A 1 89 ? -12.458 -7.367 5.804 1.00 86.69 89 PHE A O 1
ATOM 702 N N . THR A 1 90 ? -12.930 -5.691 4.404 1.00 88.12 90 THR A N 1
ATOM 703 C CA . THR A 1 90 ? -12.778 -6.464 3.175 1.00 88.12 90 THR A CA 1
ATOM 704 C C . THR A 1 90 ? -12.034 -5.599 2.180 1.00 88.12 90 THR A C 1
ATOM 706 O O . THR A 1 90 ? -12.381 -4.437 1.979 1.00 88.12 90 THR A O 1
ATOM 709 N N . THR A 1 91 ? -11.004 -6.165 1.565 1.00 87.75 91 THR A N 1
ATOM 710 C CA . THR A 1 91 ? -10.249 -5.514 0.499 1.00 87.75 91 THR A CA 1
ATOM 711 C C . THR A 1 91 ? -10.248 -6.404 -0.732 1.00 87.75 91 THR A C 1
ATOM 713 O O . THR A 1 91 ? -10.285 -7.631 -0.643 1.00 87.75 91 THR A O 1
ATOM 716 N N . THR A 1 92 ? -10.243 -5.787 -1.902 1.00 91.69 92 THR A N 1
ATOM 717 C CA . THR A 1 92 ? -10.097 -6.479 -3.178 1.00 91.69 92 THR A CA 1
ATOM 718 C C . THR A 1 92 ? -9.225 -5.613 -4.058 1.00 91.69 92 THR A C 1
ATOM 720 O O . THR A 1 92 ? -9.509 -4.434 -4.258 1.00 91.69 92 THR A O 1
ATOM 723 N N . PHE A 1 93 ? -8.154 -6.200 -4.574 1.00 90.56 93 PHE A N 1
ATOM 724 C CA . PHE A 1 93 ? -7.223 -5.527 -5.461 1.00 90.56 93 PHE A CA 1
ATOM 725 C C . PHE A 1 93 ? -6.795 -6.479 -6.573 1.00 90.56 93 PHE A C 1
ATOM 727 O O . PHE A 1 93 ? -6.884 -7.700 -6.447 1.00 90.56 93 PHE A O 1
ATOM 734 N N . SER A 1 94 ? -6.357 -5.901 -7.683 1.00 90.75 94 SER A N 1
ATOM 735 C CA . SER A 1 94 ? -5.753 -6.621 -8.801 1.00 90.75 94 SER A CA 1
ATOM 736 C C . SER A 1 94 ? -4.311 -6.164 -8.939 1.00 90.75 94 SER A C 1
ATOM 738 O O . SER A 1 94 ? -4.018 -4.985 -8.748 1.00 90.75 94 SER A O 1
ATOM 740 N N . PHE A 1 95 ? -3.417 -7.092 -9.256 1.00 90.50 95 PHE A N 1
ATOM 741 C CA . PHE A 1 95 ? -1.998 -6.808 -9.417 1.00 90.50 95 PHE A CA 1
ATOM 742 C C . PHE A 1 95 ? -1.417 -7.648 -10.552 1.00 90.50 95 PHE A C 1
ATOM 744 O O . PHE A 1 95 ? -1.987 -8.669 -10.944 1.00 90.50 95 PHE A O 1
ATOM 751 N N . VAL A 1 96 ? -0.274 -7.206 -11.064 1.00 88.81 96 VAL A N 1
ATOM 752 C CA . VAL A 1 96 ? 0.509 -7.910 -12.078 1.00 88.81 96 VAL A CA 1
ATOM 753 C C . VAL A 1 96 ? 1.944 -7.998 -11.571 1.00 88.81 96 VAL A C 1
ATOM 755 O O . VAL A 1 96 ? 2.485 -7.013 -11.075 1.00 88.81 96 VAL A O 1
ATOM 758 N N . VAL A 1 97 ? 2.548 -9.183 -11.676 1.00 85.50 97 VAL A N 1
ATOM 759 C CA . VAL A 1 97 ? 3.978 -9.392 -11.423 1.00 85.50 97 VAL A CA 1
ATOM 760 C C . VAL A 1 97 ? 4.612 -9.818 -12.733 1.00 85.50 97 VAL A C 1
ATOM 762 O O . VAL A 1 97 ? 4.329 -10.900 -13.245 1.00 85.50 97 VAL A O 1
ATOM 765 N N . GLU A 1 98 ? 5.475 -8.963 -13.267 1.00 83.81 98 GLU A N 1
ATOM 766 C CA . GLU A 1 98 ? 6.229 -9.228 -14.486 1.00 83.81 98 GLU A CA 1
ATOM 767 C C . GLU A 1 98 ? 7.717 -9.326 -14.165 1.00 83.81 98 GLU A C 1
ATOM 769 O O . GLU A 1 98 ? 8.280 -8.508 -13.439 1.00 83.81 98 GLU A O 1
ATOM 774 N N . TH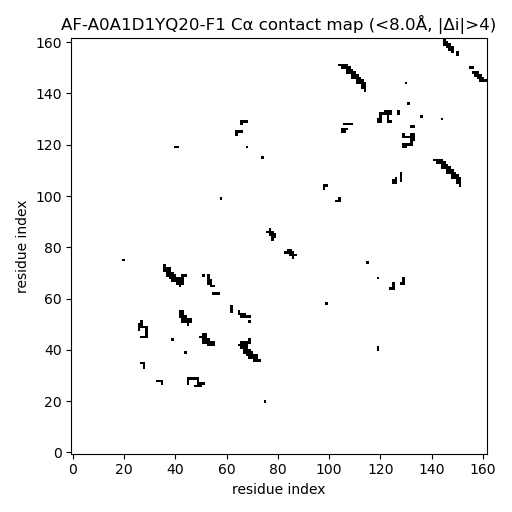R A 1 99 ? 8.365 -10.357 -14.705 1.00 80.44 99 THR A N 1
ATOM 775 C CA . THR A 1 99 ? 9.814 -10.528 -14.578 1.00 80.44 99 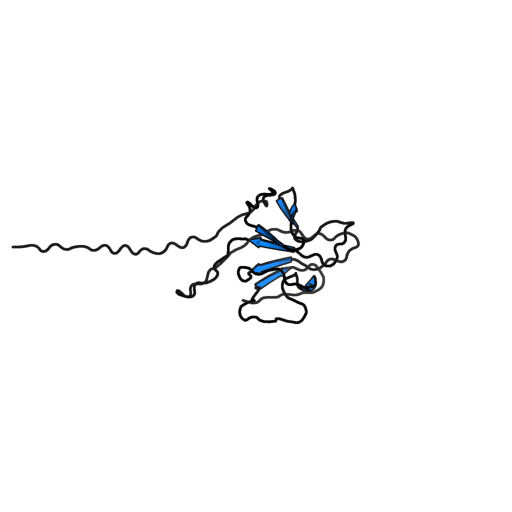THR A CA 1
ATOM 776 C C . THR A 1 99 ? 10.505 -9.918 -15.788 1.00 80.44 99 THR A C 1
ATOM 778 O O . THR A 1 99 ? 10.135 -10.190 -16.930 1.00 80.44 99 THR A O 1
ATOM 781 N N . VAL A 1 100 ? 11.559 -9.138 -15.549 1.00 80.62 100 VAL A N 1
ATOM 782 C CA . VAL A 1 100 ? 12.417 -8.623 -16.620 1.00 80.62 100 VAL A CA 1
ATOM 783 C C . VAL A 1 100 ? 13.296 -9.750 -17.167 1.00 80.62 100 VAL A C 1
ATOM 785 O O . VAL A 1 100 ? 13.953 -10.464 -16.409 1.00 80.62 100 VAL A O 1
ATOM 788 N N . VAL A 1 101 ? 13.342 -9.891 -18.495 1.00 81.62 101 VAL A N 1
ATOM 789 C CA . VAL A 1 101 ? 14.158 -10.906 -19.182 1.00 81.62 101 VAL A CA 1
ATOM 790 C C . VAL A 1 101 ? 15.615 -10.836 -18.716 1.00 81.62 101 VAL A C 1
ATOM 792 O O . VAL A 1 101 ? 16.227 -9.770 -18.703 1.00 81.62 101 VAL A O 1
ATOM 795 N N . GLY A 1 102 ? 16.178 -11.988 -18.346 1.00 79.06 102 GLY A N 1
ATOM 796 C CA . GLY A 1 102 ? 17.563 -12.094 -17.878 1.00 79.06 102 GLY A CA 1
ATOM 797 C C . GLY A 1 102 ? 17.775 -11.732 -16.405 1.00 79.06 102 GLY A C 1
ATOM 798 O O . GLY A 1 102 ? 18.920 -11.728 -15.958 1.00 79.06 102 GLY A O 1
ATOM 799 N N . ARG A 1 103 ? 16.709 -11.457 -15.641 1.00 77.12 103 ARG A N 1
ATOM 800 C CA . ARG A 1 103 ? 16.773 -11.283 -14.183 1.00 77.12 103 ARG A CA 1
ATOM 801 C C . ARG A 1 103 ? 16.037 -12.401 -13.455 1.00 77.12 103 ARG A C 1
ATOM 803 O O . ARG A 1 103 ? 15.026 -12.911 -13.932 1.00 77.12 103 ARG A O 1
ATOM 810 N N . THR A 1 104 ? 16.546 -12.756 -12.281 1.00 78.31 104 THR A N 1
ATOM 811 C CA . THR A 1 104 ? 15.863 -13.675 -11.368 1.00 78.31 104 THR A CA 1
ATOM 812 C C . THR A 1 104 ? 14.636 -12.975 -10.770 1.00 78.31 104 THR A C 1
ATOM 814 O O . THR A 1 104 ? 14.783 -11.849 -10.290 1.00 78.31 104 THR A O 1
ATOM 817 N N . PRO A 1 105 ? 13.446 -13.603 -10.784 1.00 75.25 105 PRO A N 1
ATOM 818 C CA . PRO A 1 105 ? 12.264 -13.063 -10.120 1.00 75.25 105 PRO A CA 1
ATOM 819 C C . PRO A 1 105 ? 12.477 -12.986 -8.606 1.00 75.25 105 PRO A C 1
ATOM 821 O O . PRO A 1 105 ? 12.855 -13.980 -7.989 1.00 75.25 105 PRO A O 1
ATOM 824 N N . ALA A 1 106 ? 12.213 -11.823 -8.023 1.00 75.00 106 ALA A N 1
ATOM 825 C CA . ALA A 1 106 ? 12.215 -11.562 -6.586 1.00 75.00 106 ALA A CA 1
ATOM 826 C C . ALA A 1 106 ? 11.650 -10.144 -6.337 1.00 75.00 106 ALA A C 1
ATOM 828 O O . ALA A 1 106 ? 11.656 -9.323 -7.254 1.00 75.00 106 ALA A O 1
ATOM 829 N N . ASP A 1 107 ? 11.144 -9.787 -5.154 1.00 79.06 107 ASP A N 1
ATOM 830 C CA . ASP A 1 107 ? 10.943 -10.616 -3.949 1.00 79.06 107 ASP A CA 1
ATOM 831 C C . ASP A 1 107 ? 9.458 -10.929 -3.685 1.00 79.06 107 ASP A C 1
ATOM 833 O O . ASP A 1 107 ? 9.130 -12.034 -3.261 1.00 79.06 107 ASP A O 1
ATOM 837 N N . GLY A 1 108 ? 8.537 -10.011 -4.001 1.00 83.31 108 GLY A N 1
ATOM 838 C CA . GLY A 1 108 ? 7.094 -10.223 -3.850 1.00 83.31 108 GLY A CA 1
ATOM 839 C C . GLY A 1 108 ? 6.308 -8.935 -3.605 1.00 83.31 108 GLY A C 1
ATOM 840 O O . GLY A 1 108 ? 6.818 -7.832 -3.793 1.00 83.31 108 GLY A O 1
ATOM 841 N N . LEU A 1 109 ? 5.055 -9.088 -3.174 1.00 86.12 109 LEU A N 1
ATOM 842 C CA . LEU A 1 109 ? 4.153 -7.996 -2.792 1.00 86.12 109 LEU A CA 1
ATOM 843 C C . LEU A 1 109 ? 3.428 -8.353 -1.495 1.00 86.12 109 LEU A C 1
ATOM 845 O O . LEU A 1 109 ? 3.074 -9.517 -1.299 1.00 86.12 109 LEU A O 1
ATOM 849 N N . ALA A 1 110 ? 3.162 -7.354 -0.649 1.00 85.62 110 ALA A N 1
ATOM 850 C CA . ALA A 1 110 ? 2.321 -7.513 0.530 1.00 85.62 110 ALA A CA 1
ATOM 851 C C . ALA A 1 110 ? 1.244 -6.427 0.648 1.00 85.62 110 ALA A C 1
ATOM 853 O O . ALA A 1 110 ? 1.506 -5.247 0.425 1.00 85.62 110 ALA A O 1
ATOM 854 N N . PHE A 1 111 ? 0.042 -6.835 1.057 1.00 85.88 111 PHE A N 1
ATOM 855 C CA . PHE A 1 111 ? -0.943 -5.931 1.658 1.00 85.88 111 PHE A CA 1
ATOM 856 C C . PHE A 1 111 ? -0.727 -5.939 3.167 1.00 85.88 111 PHE A C 1
ATOM 858 O O . PHE A 1 111 ? -0.607 -7.026 3.731 1.00 85.88 111 PHE A O 1
ATOM 865 N N . PHE A 1 112 ? -0.691 -4.775 3.816 1.00 86.38 112 PHE A N 1
ATOM 866 C CA . PHE A 1 112 ? -0.408 -4.682 5.246 1.00 86.38 112 PHE A CA 1
ATOM 867 C C . PHE A 1 112 ? -1.246 -3.613 5.956 1.00 86.38 112 PHE A C 1
ATOM 869 O O . PHE A 1 112 ? -1.687 -2.635 5.352 1.00 86.38 112 PHE A O 1
ATOM 876 N N . LEU A 1 113 ? -1.421 -3.801 7.262 1.00 85.50 113 LEU A N 1
ATOM 877 C CA . LEU A 1 113 ? -1.882 -2.787 8.208 1.00 85.50 113 LEU A CA 1
ATOM 878 C C . LEU A 1 113 ? -0.713 -2.434 9.125 1.00 85.50 113 LEU A C 1
ATOM 880 O O . LEU A 1 113 ? -0.019 -3.334 9.586 1.00 85.50 113 LEU A O 1
ATOM 884 N N . ALA A 1 114 ? -0.499 -1.148 9.392 1.00 84.81 114 ALA A N 1
ATOM 885 C CA . ALA A 1 114 ? 0.550 -0.669 10.289 1.00 84.81 114 ALA A CA 1
ATOM 886 C C . ALA A 1 114 ? 0.016 0.454 11.195 1.00 84.81 114 ALA A C 1
ATOM 888 O O . ALA A 1 114 ? -0.968 1.111 10.831 1.00 84.81 114 ALA A O 1
ATOM 889 N N . PRO A 1 115 ? 0.650 0.707 12.356 1.00 85.19 115 PRO A N 1
ATOM 890 C CA . PRO A 1 115 ? 0.308 1.840 13.207 1.00 85.19 115 PRO A CA 1
ATOM 891 C C . PRO A 1 115 ? 0.293 3.155 12.428 1.00 85.19 115 PRO A C 1
ATOM 893 O O . PRO A 1 115 ? 1.132 3.383 11.551 1.00 85.19 115 PRO A O 1
ATOM 896 N N . ASN A 1 116 ? -0.647 4.040 12.755 1.00 83.88 116 ASN A N 1
ATOM 897 C CA . ASN A 1 116 ? -0.735 5.334 12.092 1.00 83.88 116 ASN A CA 1
ATOM 898 C C . ASN A 1 116 ? 0.581 6.117 12.242 1.00 83.88 116 ASN A C 1
ATOM 900 O O . ASN A 1 116 ? 1.121 6.217 13.342 1.00 83.88 116 ASN A O 1
ATOM 904 N N . GLY A 1 117 ? 1.084 6.675 11.141 1.00 83.88 117 GLY A N 1
ATOM 905 C CA . GLY A 1 117 ? 2.380 7.357 11.107 1.00 83.88 117 GLY A CA 1
ATOM 906 C C . GLY A 1 117 ? 3.592 6.436 10.929 1.00 83.88 117 GLY A C 1
ATOM 907 O O . GLY A 1 117 ? 4.718 6.928 10.960 1.00 83.88 117 GLY A O 1
ATOM 908 N N . SER A 1 118 ? 3.394 5.130 10.717 1.00 83.56 118 SER A N 1
ATOM 909 C CA . SER A 1 118 ? 4.491 4.220 10.367 1.00 83.56 118 SER A CA 1
ATOM 910 C C . SER A 1 118 ? 5.182 4.648 9.076 1.00 83.56 118 SER A C 1
ATOM 912 O O . SER A 1 118 ? 4.543 5.016 8.085 1.00 83.56 118 SER A O 1
ATOM 914 N N . THR A 1 119 ? 6.505 4.543 9.075 1.00 84.88 119 THR A N 1
ATOM 915 C CA . THR A 1 119 ? 7.343 4.776 7.903 1.00 84.88 119 THR A CA 1
ATOM 916 C C . THR A 1 119 ? 8.067 3.502 7.507 1.00 84.88 119 THR A C 1
ATOM 918 O O . THR A 1 119 ? 8.278 2.596 8.316 1.00 84.88 119 THR A O 1
ATOM 921 N N . MET A 1 120 ? 8.440 3.437 6.234 1.00 84.31 120 MET A N 1
ATOM 922 C CA . MET A 1 120 ? 9.242 2.354 5.693 1.00 84.31 120 MET A CA 1
ATOM 923 C C . MET A 1 120 ? 10.553 2.200 6.504 1.00 84.31 120 MET A C 1
ATOM 925 O O . MET A 1 120 ? 11.315 3.167 6.590 1.00 84.31 120 MET A O 1
ATOM 929 N N . PRO A 1 121 ? 10.866 1.016 7.076 1.00 80.56 121 PRO A N 1
ATOM 930 C CA . PRO A 1 121 ? 12.050 0.856 7.916 1.00 80.56 121 PRO A CA 1
ATOM 931 C C . PRO A 1 121 ? 13.355 0.961 7.113 1.00 80.56 121 PRO A C 1
ATOM 933 O O . PRO A 1 121 ? 13.472 0.444 5.998 1.00 80.56 121 PRO A O 1
ATOM 936 N N . ASN A 1 122 ? 14.371 1.600 7.686 1.00 74.62 122 ASN A N 1
ATOM 937 C CA . ASN A 1 122 ? 15.702 1.697 7.078 1.00 74.62 122 ASN A CA 1
ATOM 938 C C . ASN A 1 122 ? 16.447 0.351 7.127 1.00 74.62 122 ASN A C 1
ATOM 940 O O . ASN A 1 122 ? 16.219 -0.439 8.035 1.00 74.62 122 ASN A O 1
ATOM 944 N N . GLY A 1 123 ? 17.379 0.111 6.195 1.00 65.06 123 GLY A N 1
ATOM 945 C CA . GLY A 1 123 ? 18.267 -1.068 6.250 1.00 65.06 123 GLY A CA 1
ATOM 946 C C . GLY A 1 123 ? 17.528 -2.399 6.103 1.00 65.06 123 GLY A C 1
ATOM 947 O O . GLY A 1 123 ? 17.756 -3.333 6.857 1.00 65.06 123 GLY A O 1
ATOM 948 N N . THR A 1 124 ? 16.583 -2.435 5.176 1.00 65.50 124 THR A N 1
ATOM 949 C CA . THR A 1 124 ? 15.675 -3.552 4.940 1.00 65.50 124 THR A CA 1
ATOM 950 C C . THR A 1 124 ? 15.961 -4.094 3.549 1.00 65.50 124 THR A C 1
ATOM 952 O O . THR A 1 124 ? 15.926 -3.317 2.583 1.00 65.50 124 THR A O 1
ATOM 955 N N . ASP A 1 125 ? 16.249 -5.392 3.458 1.00 66.81 125 ASP A N 1
ATOM 956 C CA . ASP A 1 125 ? 16.467 -6.063 2.180 1.00 66.81 125 ASP A CA 1
ATOM 957 C C . ASP A 1 125 ? 15.140 -6.451 1.517 1.00 66.81 125 ASP A C 1
ATOM 959 O O . ASP A 1 125 ? 14.075 -6.479 2.143 1.00 66.81 125 ASP A O 1
ATOM 963 N N . GLY A 1 126 ? 15.198 -6.758 0.219 1.00 66.44 126 GLY A N 1
ATOM 964 C CA . GLY A 1 126 ? 14.011 -7.069 -0.579 1.00 66.44 126 GLY A CA 1
ATOM 965 C C . GLY A 1 126 ? 13.203 -8.262 -0.043 1.00 66.44 126 GLY A C 1
ATOM 966 O O . GLY A 1 126 ? 11.973 -8.208 -0.031 1.00 66.44 126 GLY A O 1
ATOM 967 N N . GLY A 1 127 ? 13.868 -9.264 0.546 1.00 71.62 127 GLY A N 1
ATOM 968 C CA . GLY A 1 127 ? 13.222 -10.428 1.168 1.00 71.62 127 GLY A CA 1
ATOM 969 C C . GLY A 1 127 ? 12.319 -10.103 2.369 1.00 71.62 127 GLY A C 1
ATOM 970 O O . GLY A 1 127 ? 11.442 -10.892 2.711 1.00 71.62 127 GLY A O 1
ATOM 971 N N . THR A 1 128 ? 12.470 -8.924 2.981 1.00 75.69 128 THR A N 1
ATOM 972 C CA . THR A 1 128 ? 11.589 -8.442 4.064 1.00 75.69 128 THR A CA 1
ATOM 973 C C . THR A 1 128 ? 10.333 -7.733 3.550 1.00 75.69 128 THR A C 1
ATOM 975 O O . THR A 1 128 ? 9.522 -7.256 4.348 1.00 75.69 128 THR A O 1
ATOM 978 N N . LEU A 1 129 ? 10.187 -7.600 2.224 1.00 82.12 129 LEU A N 1
ATOM 979 C CA . LEU A 1 129 ? 9.147 -6.817 1.546 1.00 82.12 129 LEU A CA 1
ATOM 980 C C . LEU A 1 129 ? 9.033 -5.380 2.064 1.00 82.12 129 LEU A C 1
ATOM 982 O O . LEU A 1 129 ? 7.964 -4.773 2.030 1.00 82.12 129 LEU A O 1
ATOM 986 N N . ALA A 1 130 ? 10.143 -4.828 2.559 1.00 84.12 130 ALA A N 1
ATOM 987 C CA . ALA A 1 130 ? 10.175 -3.522 3.192 1.00 84.12 130 ALA A CA 1
ATOM 988 C C . ALA A 1 130 ? 9.348 -3.389 4.481 1.00 84.12 130 ALA A C 1
ATOM 990 O O . ALA A 1 130 ? 9.052 -2.255 4.846 1.00 84.12 130 ALA A O 1
ATOM 991 N N . LEU A 1 131 ? 8.987 -4.486 5.159 1.00 81.62 131 LEU A N 1
ATOM 992 C CA . LEU A 1 131 ? 8.110 -4.465 6.340 1.00 81.62 131 LEU A CA 1
ATOM 993 C C . LEU A 1 131 ? 8.853 -4.566 7.683 1.00 81.62 131 LEU A C 1
ATOM 995 O O . LEU A 1 131 ? 8.370 -4.025 8.675 1.00 81.62 131 LEU A O 1
ATOM 999 N N . PHE A 1 132 ? 10.023 -5.212 7.731 1.00 75.12 132 PHE A N 1
ATOM 1000 C CA . PHE A 1 132 ? 10.761 -5.474 8.977 1.00 75.12 132 PHE A CA 1
ATOM 1001 C C . PHE A 1 132 ? 12.270 -5.409 8.742 1.00 75.12 132 PHE A C 1
ATOM 1003 O O . PHE A 1 132 ? 12.725 -5.852 7.699 1.00 75.12 132 PHE A O 1
ATOM 1010 N N . THR A 1 133 ? 13.051 -4.898 9.697 1.00 67.75 133 THR A N 1
ATOM 1011 C CA . THR A 1 133 ? 14.524 -4.823 9.610 1.00 67.75 133 THR A CA 1
ATOM 1012 C C . THR A 1 133 ? 15.201 -6.189 9.750 1.00 67.75 133 THR A C 1
ATOM 1014 O O . THR A 1 133 ? 14.819 -6.979 10.619 1.00 67.75 133 THR A O 1
ATOM 1017 N N . ASP A 1 134 ? 16.255 -6.434 8.965 1.00 55.56 134 ASP A N 1
ATOM 1018 C CA . ASP A 1 134 ? 17.094 -7.631 9.092 1.00 55.56 134 ASP A CA 1
ATOM 1019 C C . ASP A 1 134 ? 17.872 -7.590 10.415 1.00 55.56 134 ASP A C 1
ATOM 1021 O O . ASP A 1 134 ? 18.742 -6.749 10.634 1.00 55.56 134 ASP A O 1
ATOM 1025 N N . GLY A 1 135 ? 17.507 -8.474 11.345 1.00 50.16 135 GLY A N 1
ATOM 1026 C CA . GLY A 1 135 ? 18.031 -8.482 12.719 1.00 50.16 135 GLY A CA 1
ATOM 1027 C C . GLY A 1 135 ? 17.012 -8.882 13.785 1.00 50.16 135 GLY A C 1
ATOM 1028 O O . GLY A 1 135 ? 17.379 -9.083 14.941 1.00 50.16 135 GLY A O 1
ATOM 1029 N N . GLY A 1 136 ? 15.749 -9.058 13.394 1.00 47.59 136 GLY A N 1
ATOM 1030 C CA . GLY A 1 136 ? 14.671 -9.425 14.299 1.00 47.59 136 GLY A CA 1
ATOM 1031 C C . GLY A 1 136 ? 13.904 -8.210 14.810 1.00 47.59 136 GLY A C 1
ATOM 1032 O O . GLY A 1 136 ? 14.382 -7.079 14.833 1.00 47.59 136 GLY A O 1
ATOM 1033 N N . ILE A 1 137 ? 12.665 -8.487 15.192 1.00 41.12 137 ILE A N 1
ATOM 1034 C CA . ILE A 1 137 ? 11.705 -7.561 15.782 1.00 41.12 137 ILE A CA 1
ATOM 1035 C C . ILE A 1 137 ? 12.298 -6.894 17.034 1.00 41.12 137 ILE A C 1
ATOM 1037 O O . ILE A 1 137 ? 12.252 -7.455 18.129 1.00 41.12 137 ILE A O 1
ATOM 1041 N N . TYR A 1 138 ? 12.786 -5.657 16.905 1.00 34.59 138 TYR A N 1
ATOM 1042 C CA . TYR A 1 138 ? 12.694 -4.709 18.013 1.00 34.59 138 TYR A CA 1
ATOM 1043 C C . TYR A 1 138 ? 11.210 -4.380 18.165 1.00 34.59 138 TYR A C 1
ATOM 1045 O O . TYR A 1 138 ? 10.682 -3.476 17.523 1.00 34.59 138 TYR A O 1
ATOM 1053 N N . LEU A 1 139 ? 10.520 -5.198 18.962 1.00 38.81 139 LEU A N 1
ATOM 1054 C CA . LEU A 1 139 ? 9.168 -4.913 19.417 1.00 38.81 139 LEU A CA 1
ATOM 1055 C C . LEU A 1 139 ? 9.236 -3.694 20.345 1.00 38.81 139 LEU A C 1
ATOM 1057 O O . LEU A 1 139 ? 9.293 -3.835 21.566 1.00 38.81 139 LEU A O 1
ATOM 1061 N N . GLU A 1 140 ? 9.180 -2.488 19.785 1.00 36.00 140 GLU A N 1
ATOM 1062 C CA . GLU A 1 140 ? 8.363 -1.468 20.437 1.00 36.00 140 GLU A CA 1
ATOM 1063 C C . GLU A 1 140 ? 6.952 -2.069 20.495 1.00 36.00 140 GLU A C 1
ATOM 1065 O O . GLU A 1 140 ? 6.460 -2.639 19.519 1.00 36.00 140 GLU A O 1
ATOM 1070 N N . ARG A 1 141 ? 6.338 -2.050 21.677 1.00 41.62 141 ARG A N 1
ATOM 1071 C CA . ARG A 1 141 ? 5.216 -2.919 22.082 1.00 41.62 141 ARG A CA 1
ATOM 1072 C C . ARG A 1 141 ? 3.928 -2.770 21.239 1.00 41.62 141 ARG A C 1
ATOM 1074 O O . ARG A 1 141 ? 2.943 -3.442 21.526 1.00 41.62 141 ARG A O 1
ATOM 1081 N N . GLU A 1 142 ? 3.945 -1.930 20.204 1.00 43.62 142 GLU A N 1
ATOM 1082 C CA . GLU A 1 142 ? 2.827 -1.616 19.309 1.00 43.62 142 GLU A CA 1
ATOM 1083 C C . GLU A 1 142 ? 3.158 -1.725 17.802 1.00 43.62 142 GLU A C 1
ATOM 1085 O O . GLU A 1 142 ? 2.294 -1.459 16.968 1.00 43.62 142 GLU A O 1
ATOM 1090 N N . SER A 1 143 ? 4.363 -2.150 17.403 1.00 43.56 143 SER A N 1
ATOM 1091 C CA . SER A 1 143 ? 4.778 -2.227 15.988 1.00 43.56 143 SER A CA 1
ATOM 1092 C C . SER A 1 143 ? 4.369 -3.541 15.307 1.00 43.56 143 SER A C 1
ATOM 1094 O O . SER A 1 143 ? 5.206 -4.281 14.793 1.00 43.56 143 SER A O 1
ATOM 1096 N N . GLY A 1 144 ? 3.077 -3.869 15.320 1.00 46.69 144 GLY A N 1
ATOM 1097 C CA . GLY A 1 144 ? 2.542 -4.990 14.547 1.00 46.69 144 GLY A CA 1
ATOM 1098 C C . GLY A 1 144 ? 2.222 -4.553 13.120 1.00 46.69 144 GLY A C 1
ATOM 1099 O O . GLY A 1 144 ? 1.247 -3.835 12.918 1.00 46.69 144 GLY A O 1
ATOM 1100 N N . ALA A 1 145 ? 3.017 -4.981 12.136 1.00 48.03 145 ALA A N 1
ATOM 1101 C CA . ALA A 1 145 ? 2.589 -4.979 10.741 1.00 48.03 145 ALA A CA 1
ATOM 1102 C C . ALA A 1 145 ? 2.042 -6.372 10.408 1.00 48.03 145 ALA A C 1
ATOM 1104 O O . ALA A 1 145 ? 2.798 -7.339 10.347 1.00 48.03 145 ALA A O 1
ATOM 1105 N N . ALA A 1 146 ? 0.728 -6.491 10.239 1.00 47.72 146 ALA A N 1
ATOM 1106 C CA . ALA A 1 146 ? 0.103 -7.727 9.777 1.00 47.72 146 ALA A CA 1
ATOM 1107 C C . ALA A 1 146 ? -0.119 -7.603 8.273 1.00 47.72 146 ALA A C 1
ATOM 1109 O O . ALA A 1 146 ? -0.758 -6.649 7.821 1.00 47.72 146 ALA A O 1
ATOM 1110 N N . GLY A 1 147 ? 0.423 -8.536 7.493 1.00 48.34 147 GLY A N 1
ATOM 1111 C CA . GLY A 1 147 ? 0.285 -8.497 6.048 1.00 48.34 147 GLY A CA 1
ATOM 1112 C C . GLY A 1 147 ? 0.362 -9.861 5.390 1.00 48.34 147 GLY A C 1
ATOM 1113 O O . GLY A 1 147 ? 0.954 -10.792 5.926 1.00 48.34 147 GLY A O 1
ATOM 1114 N N . PHE A 1 148 ? -0.262 -9.973 4.223 1.00 47.81 148 PHE A N 1
ATOM 1115 C CA . PHE A 1 148 ? -0.232 -11.175 3.397 1.00 47.81 148 PHE A CA 1
ATOM 1116 C C . PHE A 1 148 ? 0.757 -10.967 2.255 1.00 47.81 148 PHE A C 1
ATOM 1118 O O . PHE A 1 148 ? 0.569 -10.051 1.456 1.00 47.81 148 PHE A O 1
ATOM 1125 N N . ALA A 1 149 ? 1.791 -11.805 2.192 1.00 50.53 149 ALA A N 1
ATOM 1126 C CA . ALA A 1 149 ? 2.816 -11.780 1.156 1.00 50.53 149 ALA A CA 1
ATOM 1127 C C . ALA A 1 149 ? 2.517 -12.802 0.049 1.00 50.53 149 ALA A C 1
ATOM 1129 O O . ALA A 1 149 ? 2.177 -13.951 0.330 1.00 50.53 149 ALA A O 1
ATOM 1130 N N . ILE A 1 150 ? 2.691 -12.401 -1.211 1.00 51.12 150 ILE A N 1
ATOM 1131 C CA . ILE A 1 150 ? 2.654 -13.295 -2.375 1.00 51.12 150 ILE A CA 1
ATOM 1132 C C . ILE A 1 150 ? 4.033 -13.252 -3.043 1.00 51.12 150 ILE A C 1
ATOM 1134 O O . ILE A 1 150 ? 4.469 -12.191 -3.492 1.00 51.12 150 ILE A O 1
ATOM 1138 N N . GLN A 1 151 ? 4.706 -14.405 -3.123 1.00 42.62 151 GLN A N 1
ATOM 1139 C CA . GLN A 1 151 ? 6.007 -14.584 -3.781 1.00 42.62 151 GLN A CA 1
ATOM 1140 C C . GLN A 1 151 ? 5.881 -15.554 -4.966 1.00 42.62 151 GLN A C 1
ATOM 1142 O O . GLN A 1 151 ? 5.189 -16.571 -4.881 1.00 42.62 151 GLN A O 1
ATOM 1147 N N . SER A 1 152 ? 6.558 -15.257 -6.080 1.00 40.06 152 SER A N 1
ATOM 1148 C CA . SER A 1 152 ? 6.529 -16.090 -7.288 1.00 40.06 152 SER A CA 1
ATOM 1149 C C . SER A 1 152 ? 7.691 -17.091 -7.351 1.00 40.06 152 SER A C 1
ATOM 1151 O O . SER A 1 152 ? 8.854 -16.713 -7.418 1.00 40.06 152 SER A O 1
ATOM 1153 N N . SER A 1 153 ? 7.303 -18.370 -7.400 1.00 40.72 153 SER A N 1
ATOM 1154 C CA . SER A 1 153 ? 7.955 -19.556 -7.984 1.00 40.72 153 SER A CA 1
ATOM 1155 C C . SER A 1 153 ? 9.405 -19.914 -7.625 1.00 40.72 153 SER A C 1
ATOM 1157 O O . SER A 1 153 ? 10.173 -20.178 -8.537 1.00 40.72 153 SER A O 1
ATOM 1159 N N . HIS A 1 154 ? 9.761 -20.022 -6.340 1.00 35.88 154 HIS A N 1
ATOM 1160 C CA . HIS A 1 154 ? 10.510 -21.164 -5.760 1.00 35.88 154 HIS A CA 1
ATOM 1161 C C . HIS A 1 154 ? 10.786 -20.898 -4.268 1.00 35.88 154 HIS A C 1
ATOM 1163 O O . HIS A 1 154 ? 11.847 -20.410 -3.902 1.00 35.88 154 HIS A O 1
ATOM 1169 N N . GLY A 1 155 ? 9.838 -21.254 -3.399 1.00 33.97 155 GLY A N 1
ATOM 1170 C CA . GLY A 1 155 ? 10.030 -21.220 -1.945 1.00 33.97 155 GLY A CA 1
ATOM 1171 C C . GLY A 1 155 ? 8.897 -20.491 -1.243 1.00 33.97 155 GLY A C 1
ATOM 1172 O O . GLY A 1 155 ? 8.670 -19.312 -1.470 1.00 33.97 155 GLY A O 1
ATOM 1173 N N . LEU A 1 156 ? 8.148 -21.235 -0.433 1.00 37.94 156 LEU A N 1
ATOM 1174 C CA . LEU A 1 156 ? 7.065 -20.715 0.388 1.00 37.94 156 LEU A CA 1
ATOM 1175 C C . LEU A 1 156 ? 7.602 -19.808 1.497 1.00 37.94 156 LEU A C 1
ATOM 1177 O O . LEU A 1 156 ? 8.441 -20.246 2.283 1.00 37.94 156 LEU A O 1
ATOM 1181 N N . LEU A 1 157 ? 6.989 -18.637 1.657 1.00 36.25 157 LEU A N 1
ATOM 1182 C CA . LEU A 1 157 ? 6.864 -18.004 2.962 1.00 36.25 157 LEU A CA 1
ATOM 1183 C C . LEU A 1 157 ? 5.429 -17.506 3.144 1.00 36.25 157 LEU A C 1
ATOM 1185 O O . LEU A 1 157 ? 5.007 -16.509 2.567 1.00 36.25 157 LEU A O 1
ATOM 1189 N N . PHE A 1 158 ? 4.673 -18.249 3.949 1.00 32.75 158 PHE A N 1
ATOM 1190 C CA . PHE A 1 158 ? 3.459 -17.747 4.573 1.00 32.75 158 PHE A CA 1
ATOM 1191 C C . PHE A 1 158 ? 3.871 -16.991 5.829 1.00 32.75 158 PHE A C 1
ATOM 1193 O O . PHE A 1 158 ? 4.574 -17.554 6.669 1.00 32.75 158 PHE A O 1
ATOM 1200 N N . LEU A 1 159 ? 3.386 -15.766 6.001 1.00 35.06 159 LEU A N 1
ATOM 1201 C CA . LEU A 1 159 ? 3.369 -15.153 7.320 1.00 35.06 159 LEU A CA 1
ATOM 1202 C C . LEU A 1 159 ? 1.956 -14.661 7.617 1.00 35.06 159 LEU A C 1
ATOM 1204 O O . LEU A 1 159 ? 1.451 -13.747 6.977 1.00 35.06 159 LEU A O 1
ATOM 1208 N N . PHE A 1 160 ? 1.319 -15.336 8.570 1.00 29.98 160 PHE A N 1
ATOM 1209 C CA . PHE A 1 160 ? 0.137 -14.864 9.277 1.00 29.98 160 PHE A CA 1
ATOM 1210 C C . PHE A 1 160 ? 0.594 -14.365 10.640 1.00 29.98 160 PHE A C 1
ATOM 1212 O O . PHE A 1 160 ? 1.304 -15.105 11.316 1.00 29.98 160 PHE A O 1
ATOM 1219 N N . PHE A 1 161 ? 0.089 -13.215 11.082 1.00 28.23 161 PHE A N 1
ATOM 1220 C CA . PHE A 1 161 ? -0.246 -13.005 12.489 1.00 28.23 161 PHE A CA 1
ATOM 1221 C C . PHE A 1 161 ? -1.542 -12.194 12.569 1.00 28.23 161 PHE A C 1
ATOM 1223 O O . PHE A 1 161 ? -1.717 -11.225 11.831 1.00 28.23 161 PHE A O 1
ATOM 1230 N N . ILE A 1 162 ? -2.453 -12.697 13.406 1.00 34.44 162 ILE A N 1
ATOM 1231 C CA . ILE A 1 162 ? -3.717 -12.079 13.825 1.00 34.44 162 ILE A CA 1
ATOM 1232 C C . ILE A 1 162 ? -3.388 -10.998 14.852 1.00 34.44 162 ILE A C 1
ATOM 1234 O O . ILE A 1 162 ? -2.535 -11.295 15.721 1.00 34.44 162 ILE A O 1
#

Foldseek 3Di:
DDDDDDPPDDPPPPPPDDDADDDDPPFADPDPPNPVQKDKDFQWDADPRRDIDQFDPDLPDPRA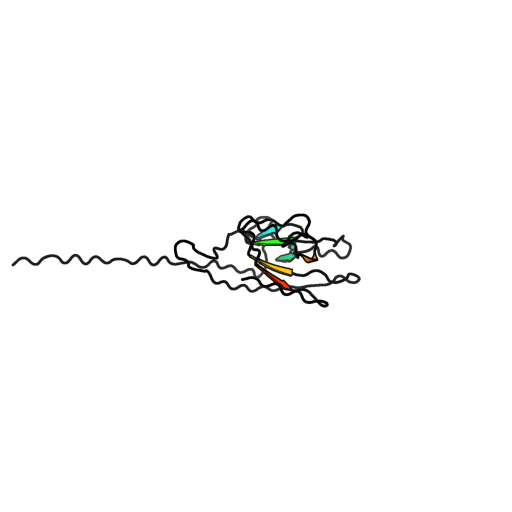QTGMDIHRNDDDDQADPVVRDGDDDDDDDDDDDDDRPPDDDDDWDKDKDFPRPDDQDPCDGRNCNSQDHDPDDPPPVRGDIAIATDGDDDDDDGDGDD

Solvent-accessible surface area (backbone atoms only — not comparable to full-atom values): 11353 Å² total; per-residue (Å²): 139,85,83,79,83,82,80,80,80,78,80,77,79,77,71,84,79,81,80,80,90,82,87,85,73,96,53,48,71,66,57,95,60,70,81,71,43,58,47,62,38,82,49,22,47,65,38,96,84,19,45,77,38,45,41,74,84,55,86,92,51,90,64,75,84,55,47,40,42,81,39,71,63,70,80,78,77,54,61,38,85,93,79,67,46,72,54,88,86,87,86,86,86,85,87,85,88,83,72,56,90,97,55,85,73,78,57,64,51,68,55,70,48,65,54,85,88,69,70,79,58,74,79,41,53,48,88,42,70,48,74,52,48,79,85,60,84,80,71,58,98,72,77,59,69,38,42,54,57,53,63,77,92,83,77,91,68,87,56,85,66,134

Mean predicted aligned error: 11.95 Å